Protein AF-A0A0N4XQA9-F1 (afdb_monomer_lite)

Foldseek 3Di:
DEPAPVCPPCLLVVLVVVLVVLVPFQAAPPGDFDWDWYAHDVVRIDTPDDRPPDGDSVVVNVSSNVD

Organism: Nippostrongylus brasiliensis (NCBI:txid27835)

Radius of gyration: 12.36 Å; chains: 1; bounding box: 30×17×35 Å

Structure (mmCIF, N/CA/C/O backbone):
data_AF-A0A0N4XQA9-F1
#
_entry.id   AF-A0A0N4XQA9-F1
#
loop_
_atom_site.group_PDB
_atom_site.id
_atom_site.type_symbol
_atom_site.label_atom_id
_atom_site.label_alt_id
_atom_site.label_comp_id
_atom_site.label_asym_id
_atom_site.label_entity_id
_atom_site.label_seq_id
_atom_site.pdbx_PDB_ins_code
_atom_site.Cartn_x
_atom_site.Cartn_y
_atom_site.Cartn_z
_atom_site.occupancy
_atom_site.B_iso_or_equiv
_atom_site.auth_seq_id
_atom_site.auth_comp_id
_atom_site.auth_asym_id
_atom_site.auth_atom_id
_atom_site.pdbx_PDB_model_num
ATOM 1 N N . MET A 1 1 ? 5.136 -1.721 -5.483 1.00 90.38 1 MET A N 1
ATOM 2 C CA . MET A 1 1 ? 4.438 -2.299 -6.638 1.00 90.38 1 MET A CA 1
ATOM 3 C C . MET A 1 1 ? 5.226 -1.959 -7.884 1.00 90.38 1 MET A C 1
ATOM 5 O O . MET A 1 1 ? 5.671 -0.823 -8.013 1.00 90.38 1 MET A O 1
ATOM 9 N N . ASP A 1 2 ? 5.484 -2.957 -8.721 1.00 88.94 2 ASP A N 1
ATOM 10 C CA . ASP A 1 2 ? 6.271 -2.775 -9.939 1.00 88.94 2 ASP A CA 1
ATOM 11 C C . ASP A 1 2 ? 5.422 -2.103 -11.015 1.00 88.94 2 ASP A C 1
ATOM 13 O O . ASP A 1 2 ? 4.514 -2.727 -11.561 1.00 88.94 2 ASP A O 1
ATOM 17 N N . PHE A 1 3 ? 5.706 -0.833 -11.291 1.00 86.88 3 PHE A N 1
ATOM 18 C CA . PHE A 1 3 ? 5.053 -0.040 -12.338 1.00 86.88 3 PHE A CA 1
ATOM 19 C C . PHE A 1 3 ? 6.038 0.290 -13.469 1.00 86.88 3 PHE A C 1
ATOM 21 O O . PHE A 1 3 ? 5.914 1.322 -14.123 1.00 86.88 3 PHE A O 1
ATOM 28 N N . SER A 1 4 ? 7.070 -0.533 -13.665 1.00 86.69 4 SER A N 1
ATOM 29 C CA . SER A 1 4 ? 7.967 -0.377 -14.809 1.00 86.69 4 SER A CA 1
ATOM 30 C C . SER A 1 4 ? 7.237 -0.598 -16.140 1.00 86.69 4 SER A C 1
ATOM 32 O O . SER A 1 4 ? 6.217 -1.285 -16.204 1.00 86.69 4 SER A O 1
ATOM 34 N N . ASP A 1 5 ? 7.787 -0.056 -17.230 1.00 81.44 5 ASP A N 1
ATOM 35 C CA . ASP A 1 5 ? 7.214 -0.204 -18.578 1.00 81.44 5 ASP A CA 1
ATOM 36 C C . ASP A 1 5 ? 7.082 -1.681 -19.004 1.00 81.44 5 ASP A C 1
ATOM 38 O O . ASP A 1 5 ? 6.212 -2.035 -19.796 1.00 81.44 5 ASP A O 1
ATOM 42 N N . GLY A 1 6 ? 7.909 -2.571 -18.437 1.00 79.81 6 GLY A N 1
ATOM 43 C CA . GLY A 1 6 ? 7.842 -4.016 -18.672 1.00 79.81 6 GLY A CA 1
ATOM 44 C C . GLY A 1 6 ? 6.604 -4.697 -18.079 1.00 79.81 6 GLY A C 1
ATOM 45 O O . GLY A 1 6 ? 6.300 -5.839 -18.432 1.00 79.81 6 GLY A O 1
ATOM 46 N N . THR A 1 7 ? 5.875 -4.016 -17.195 1.00 76.19 7 THR A N 1
ATOM 47 C CA . THR A 1 7 ? 4.6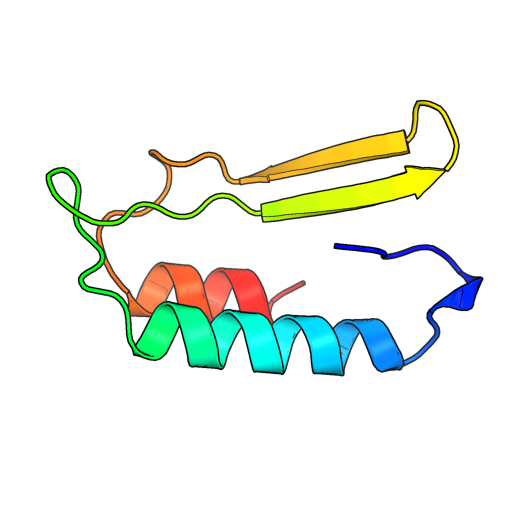82 -4.548 -16.532 1.00 76.19 7 THR A CA 1
ATOM 48 C C . THR A 1 7 ? 3.437 -4.480 -17.425 1.00 76.19 7 THR A C 1
ATOM 50 O O . THR A 1 7 ? 2.536 -5.310 -17.268 1.00 76.19 7 THR A O 1
ATOM 53 N N . GLY A 1 8 ? 3.394 -3.557 -18.396 1.00 78.12 8 GLY A N 1
ATOM 54 C CA . GLY A 1 8 ? 2.238 -3.354 -19.280 1.00 78.12 8 GLY A CA 1
ATOM 55 C C . GLY A 1 8 ? 0.917 -3.255 -18.504 1.00 78.12 8 GLY A C 1
ATOM 56 O O . GLY A 1 8 ? 0.862 -2.651 -17.433 1.00 78.12 8 GLY A O 1
ATOM 57 N N . ASP A 1 9 ? -0.126 -3.935 -18.988 1.00 75.31 9 ASP A N 1
ATOM 58 C CA . ASP A 1 9 ? -1.468 -3.943 -18.375 1.00 75.31 9 ASP A CA 1
ATOM 59 C C . ASP A 1 9 ? -1.555 -4.697 -17.027 1.00 75.31 9 ASP A C 1
ATOM 61 O O . ASP A 1 9 ? -2.594 -4.683 -16.363 1.00 75.31 9 ASP A O 1
ATOM 65 N N . LYS A 1 10 ? -0.479 -5.364 -16.575 1.00 84.25 10 LYS A N 1
ATOM 66 C CA . LYS A 1 10 ? -0.492 -6.146 -15.321 1.00 84.25 10 LYS A CA 1
ATOM 67 C C . LYS A 1 10 ? -0.530 -5.268 -14.071 1.00 84.25 10 LYS A C 1
ATOM 69 O O . LYS A 1 10 ? -0.908 -5.757 -13.008 1.00 84.25 10 LYS A O 1
ATOM 74 N N . SER A 1 11 ? -0.162 -3.991 -14.191 1.00 86.19 11 SER A N 1
ATOM 75 C CA . SER A 1 11 ? -0.230 -3.012 -13.100 1.00 86.19 11 SER A CA 1
ATOM 76 C C . SER A 1 11 ? -1.636 -2.949 -12.502 1.00 86.19 11 SER A C 1
ATOM 78 O O . SER A 1 11 ? -1.785 -2.988 -11.282 1.00 86.19 11 SER A O 1
ATOM 80 N N . ARG A 1 12 ? -2.668 -2.995 -13.353 1.00 88.81 12 ARG A N 1
ATOM 81 C CA . ARG A 1 12 ? -4.069 -2.998 -12.926 1.00 88.81 12 ARG A CA 1
ATOM 82 C C . ARG A 1 12 ? -4.426 -4.242 -12.113 1.00 88.81 12 ARG A C 1
ATOM 84 O O . ARG A 1 12 ? -5.023 -4.126 -11.051 1.00 88.81 12 ARG A O 1
ATOM 91 N N . HIS A 1 13 ? -3.954 -5.417 -12.526 1.00 92.12 13 HIS A N 1
ATOM 92 C CA . HIS A 1 13 ? -4.147 -6.647 -11.752 1.00 92.12 13 HIS A CA 1
ATOM 93 C C . HIS A 1 13 ? -3.453 -6.616 -10.388 1.00 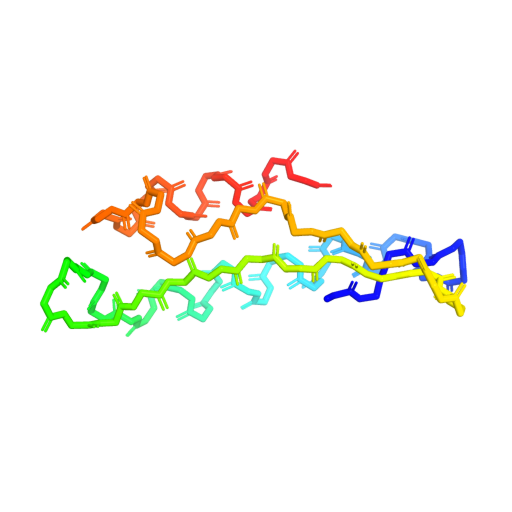92.12 13 HIS A C 1
ATOM 95 O O . HIS A 1 13 ? -3.979 -7.158 -9.416 1.00 92.12 13 HIS A O 1
ATOM 101 N N . TYR A 1 14 ? -2.282 -5.986 -10.280 1.00 93.19 14 TYR A N 1
ATOM 102 C CA . TYR A 1 14 ? -1.629 -5.817 -8.983 1.00 93.19 14 TYR A CA 1
ATOM 103 C C . TYR A 1 14 ? -2.444 -4.923 -8.046 1.00 93.19 14 TYR A C 1
ATOM 105 O O . TYR A 1 14 ? -2.526 -5.220 -6.851 1.00 93.19 14 TYR A O 1
ATOM 113 N N . LEU A 1 15 ? -3.074 -3.876 -8.580 1.00 93.38 15 LEU A N 1
ATOM 114 C CA . LEU A 1 15 ? -3.960 -3.001 -7.816 1.00 93.38 15 LEU A CA 1
ATOM 115 C C . LEU A 1 15 ? -5.246 -3.712 -7.396 1.00 93.38 15 LEU A C 1
ATOM 117 O O . LEU A 1 15 ? -5.629 -3.595 -6.234 1.00 93.38 15 LEU A O 1
ATOM 121 N N . ASP A 1 16 ? -5.841 -4.533 -8.263 1.00 94.50 16 ASP A N 1
ATOM 122 C CA . ASP A 1 16 ? -7.008 -5.356 -7.914 1.00 94.50 16 ASP A CA 1
ATOM 123 C C . ASP A 1 16 ? -6.690 -6.326 -6.761 1.00 94.50 16 ASP A C 1
ATOM 125 O O . ASP A 1 16 ? -7.449 -6.445 -5.795 1.00 94.50 16 ASP A O 1
ATOM 129 N N . ILE A 1 17 ? -5.531 -6.996 -6.821 1.00 95.12 17 ILE A N 1
ATOM 130 C CA . ILE A 1 17 ? -5.062 -7.892 -5.752 1.00 95.12 17 ILE A CA 1
ATOM 131 C C . ILE A 1 17 ? -4.833 -7.111 -4.453 1.00 95.12 17 ILE A C 1
ATOM 133 O O . ILE A 1 17 ? -5.223 -7.575 -3.377 1.00 95.12 17 ILE A O 1
ATOM 137 N N . ALA A 1 18 ? -4.216 -5.929 -4.532 1.00 95.75 18 ALA A N 1
ATOM 138 C CA . ALA A 1 18 ? -3.984 -5.084 -3.368 1.00 95.75 18 ALA A CA 1
ATOM 139 C C . ALA A 1 18 ? -5.303 -4.612 -2.739 1.00 95.75 18 ALA A C 1
ATOM 141 O O . ALA A 1 18 ? -5.475 -4.751 -1.529 1.00 95.75 18 ALA A O 1
ATOM 142 N N . ALA A 1 19 ? -6.261 -4.144 -3.541 1.00 95.94 19 ALA A N 1
ATOM 143 C CA . ALA A 1 19 ? -7.590 -3.750 -3.086 1.00 95.94 19 ALA A CA 1
ATOM 144 C C . ALA A 1 19 ? -8.327 -4.914 -2.401 1.00 95.94 19 ALA A C 1
ATOM 146 O O . ALA A 1 19 ? -8.862 -4.754 -1.302 1.00 95.94 19 ALA A O 1
ATOM 147 N N . ALA A 1 20 ? -8.278 -6.116 -2.985 1.00 96.94 20 ALA A N 1
ATOM 148 C CA . ALA A 1 20 ? -8.862 -7.314 -2.384 1.00 96.94 20 ALA A CA 1
ATOM 149 C C . ALA A 1 20 ? -8.206 -7.683 -1.039 1.00 96.94 20 ALA A C 1
ATOM 151 O O . ALA A 1 20 ? -8.895 -8.113 -0.108 1.00 96.94 20 ALA A O 1
ATOM 152 N N . ALA A 1 21 ? -6.887 -7.503 -0.910 1.00 95.88 21 ALA A N 1
ATOM 153 C CA . ALA A 1 21 ? -6.175 -7.714 0.348 1.00 95.88 21 ALA A CA 1
ATOM 154 C C . ALA A 1 21 ? -6.578 -6.676 1.409 1.00 95.88 21 ALA A C 1
ATOM 156 O O . ALA A 1 21 ? -6.936 -7.060 2.523 1.00 95.88 21 ALA A O 1
ATOM 157 N N . VAL A 1 22 ? -6.605 -5.385 1.055 1.00 95.94 22 VAL A N 1
ATOM 158 C CA . VAL A 1 22 ? -7.075 -4.293 1.930 1.00 95.94 22 VAL A CA 1
ATOM 159 C C . VAL A 1 22 ? -8.505 -4.550 2.410 1.00 95.94 22 VAL A C 1
ATOM 161 O O . VAL A 1 22 ? -8.800 -4.389 3.597 1.00 95.94 22 VAL A O 1
ATOM 164 N N . GLY A 1 23 ? -9.367 -5.061 1.526 1.00 96.06 23 GLY A N 1
ATOM 165 C CA . GLY A 1 23 ? -10.743 -5.456 1.827 1.00 96.06 23 GLY A CA 1
ATOM 166 C C . GLY A 1 23 ? -10.883 -6.413 3.018 1.00 96.06 23 GLY A C 1
ATOM 167 O O . GLY A 1 23 ? -11.889 -6.384 3.732 1.00 96.06 23 GLY A O 1
ATOM 168 N N . ARG A 1 24 ? -9.854 -7.222 3.291 1.00 96.75 24 ARG A N 1
ATOM 169 C CA . ARG A 1 24 ? -9.833 -8.225 4.369 1.00 96.75 24 ARG A CA 1
ATOM 170 C C . ARG A 1 24 ? -9.164 -7.744 5.657 1.00 96.75 24 ARG A C 1
ATOM 172 O O . ARG A 1 24 ? -9.226 -8.451 6.659 1.00 96.75 24 ARG A O 1
ATOM 179 N N . LEU A 1 25 ? -8.545 -6.564 5.660 1.00 94.69 25 LEU A N 1
ATOM 180 C CA . LEU A 1 25 ? -7.832 -6.037 6.822 1.00 94.69 2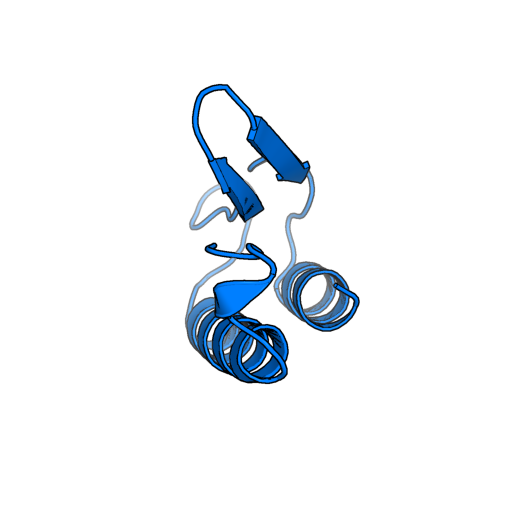5 LEU A CA 1
ATOM 181 C C . LEU A 1 25 ? -8.741 -5.172 7.716 1.00 94.69 25 LEU A C 1
ATOM 183 O O . LEU A 1 25 ? -9.630 -4.476 7.214 1.00 94.69 25 LEU A O 1
ATOM 187 N N . PRO A 1 26 ? -8.526 -5.169 9.043 1.00 94.50 26 PRO A N 1
ATOM 188 C CA . PRO A 1 26 ? -9.187 -4.245 9.960 1.00 94.50 26 PRO A CA 1
ATOM 189 C C . PRO A 1 26 ? -8.478 -2.882 9.925 1.00 94.50 26 PRO A C 1
ATOM 191 O O . PRO A 1 26 ? -7.666 -2.571 10.797 1.00 94.50 26 PRO A O 1
ATOM 194 N N . ILE A 1 27 ? -8.737 -2.091 8.879 1.00 95.19 27 ILE A N 1
ATOM 195 C CA . ILE A 1 27 ? -8.102 -0.779 8.691 1.00 95.19 27 ILE A CA 1
ATOM 196 C C . ILE A 1 27 ? -8.600 0.210 9.748 1.00 95.19 27 ILE A C 1
ATOM 198 O O . ILE A 1 27 ? -9.798 0.470 9.830 1.00 95.19 27 ILE A O 1
ATOM 202 N N . SER A 1 28 ? -7.683 0.742 10.561 1.00 92.06 28 SER A N 1
ATOM 203 C CA . SER A 1 28 ? -7.940 1.854 11.486 1.00 92.06 28 SER A CA 1
ATOM 204 C C . SER A 1 28 ? -6.631 2.454 12.008 1.00 92.06 28 SER A C 1
ATOM 206 O O . SER A 1 28 ? -5.567 1.844 11.891 1.00 92.06 28 SER A O 1
ATOM 208 N N . ALA A 1 29 ? -6.705 3.619 12.660 1.00 89.50 29 ALA A N 1
ATOM 209 C CA . ALA A 1 29 ? -5.539 4.277 13.257 1.00 89.50 29 ALA A CA 1
ATOM 210 C C . ALA A 1 29 ? -4.792 3.406 14.292 1.00 89.50 29 ALA A C 1
ATOM 212 O O . ALA A 1 29 ? -3.576 3.529 14.423 1.00 89.50 29 ALA A O 1
ATOM 213 N N . ASN A 1 30 ? -5.508 2.505 14.978 1.00 91.38 30 ASN A N 1
ATOM 214 C CA . ASN A 1 30 ? -4.981 1.656 16.053 1.00 91.38 30 ASN A CA 1
ATOM 215 C C . ASN A 1 30 ? -4.873 0.169 15.663 1.00 91.38 30 ASN A C 1
ATOM 217 O O . ASN A 1 30 ? -4.670 -0.677 16.531 1.00 91.38 30 ASN A O 1
ATOM 221 N N . ALA A 1 31 ? -5.038 -0.169 14.381 1.00 92.62 31 ALA A N 1
ATOM 222 C CA . ALA A 1 31 ? -4.943 -1.540 13.886 1.00 92.62 31 ALA A CA 1
ATOM 223 C C . ALA A 1 31 ? -4.099 -1.591 12.601 1.00 92.62 31 ALA A C 1
ATOM 225 O O . ALA A 1 31 ? -2.966 -1.107 12.585 1.00 92.62 31 ALA A O 1
ATOM 226 N N . ALA A 1 32 ? -4.615 -2.198 11.529 1.00 95.00 32 ALA A N 1
ATOM 227 C CA . ALA A 1 32 ? -3.899 -2.269 10.265 1.00 95.00 32 ALA A CA 1
ATOM 228 C C . ALA A 1 32 ? -3.890 -0.899 9.567 1.00 95.00 32 ALA A C 1
ATOM 230 O O . ALA A 1 32 ? -4.907 -0.2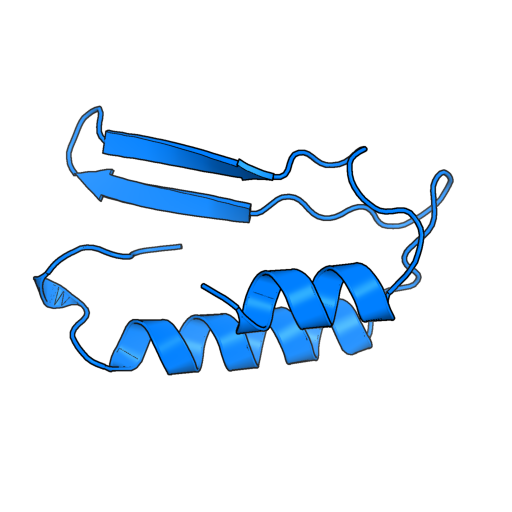09 9.500 1.00 95.00 32 ALA A O 1
ATOM 231 N N . ARG A 1 33 ? -2.733 -0.536 9.011 1.00 95.88 33 ARG A N 1
ATOM 232 C CA . ARG A 1 33 ? -2.505 0.671 8.209 1.00 95.88 33 ARG A CA 1
ATOM 233 C C . ARG A 1 33 ? -1.790 0.282 6.922 1.00 95.88 33 ARG A C 1
ATOM 235 O O . ARG A 1 33 ? -1.036 -0.690 6.914 1.00 95.88 33 ARG A O 1
ATOM 242 N N . VAL A 1 34 ? -2.032 1.021 5.844 1.00 95.69 34 VAL A N 1
ATOM 243 C CA . VAL A 1 34 ? -1.561 0.668 4.496 1.00 95.69 34 VAL A CA 1
ATOM 244 C C . VAL A 1 34 ? -0.832 1.853 3.883 1.00 95.69 34 VAL A C 1
ATOM 246 O O . VAL A 1 34 ? -1.263 2.990 4.022 1.00 95.69 34 VAL A O 1
ATOM 249 N N . ALA A 1 35 ? 0.280 1.566 3.215 1.00 95.94 35 ALA A N 1
ATOM 250 C CA . ALA A 1 35 ? 1.019 2.500 2.381 1.00 95.94 35 ALA A CA 1
ATOM 251 C C . ALA A 1 35 ? 1.239 1.846 1.018 1.00 95.94 35 ALA A C 1
ATOM 253 O O . ALA A 1 35 ? 1.409 0.625 0.937 1.00 95.94 35 ALA A O 1
ATOM 254 N N . LEU A 1 36 ? 1.270 2.651 -0.039 1.00 95.00 36 LEU A N 1
ATOM 255 C CA . LEU A 1 36 ? 1.573 2.177 -1.383 1.00 95.00 36 LEU A CA 1
ATOM 256 C C . LEU A 1 36 ? 2.837 2.860 -1.884 1.00 95.00 36 LEU A C 1
ATOM 258 O O . LEU A 1 36 ? 2.922 4.082 -1.956 1.00 95.00 36 LEU A O 1
ATOM 262 N N . VAL A 1 37 ? 3.817 2.045 -2.249 1.00 94.69 37 VAL A N 1
ATOM 263 C CA . VAL A 1 37 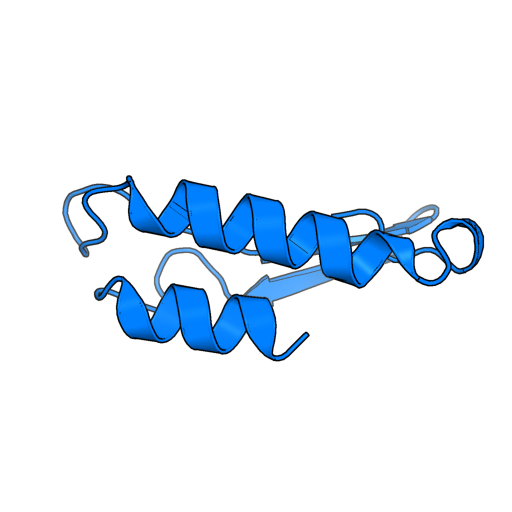? 5.074 2.493 -2.848 1.00 94.69 37 VAL A CA 1
ATOM 264 C C . VAL A 1 37 ? 5.171 1.863 -4.224 1.00 94.69 37 VAL A C 1
ATOM 266 O O . VAL A 1 37 ? 5.027 0.642 -4.338 1.00 94.69 37 VAL A O 1
ATOM 269 N N . ARG A 1 38 ? 5.428 2.654 -5.265 1.00 92.81 38 ARG A N 1
ATOM 270 C CA . ARG A 1 38 ? 5.746 2.145 -6.606 1.00 92.81 38 ARG A CA 1
ATOM 271 C C . ARG A 1 38 ? 7.245 2.185 -6.863 1.00 92.81 38 ARG A C 1
ATOM 273 O O . ARG A 1 38 ? 7.942 3.024 -6.297 1.00 92.81 38 ARG A O 1
ATOM 280 N N . TYR A 1 39 ? 7.735 1.287 -7.711 1.00 91.88 39 TYR A N 1
ATOM 281 C CA . TYR A 1 39 ? 9.110 1.334 -8.200 1.00 91.88 39 TYR A CA 1
ATOM 282 C C . TYR A 1 39 ? 9.181 1.003 -9.696 1.00 91.88 39 TYR A C 1
ATOM 284 O O . TYR A 1 39 ? 8.325 0.279 -10.204 1.00 91.88 39 TYR A O 1
ATOM 292 N N . SER A 1 40 ? 10.201 1.522 -10.388 1.00 89.12 40 SER A N 1
ATOM 293 C CA . SER A 1 40 ? 10.444 1.238 -11.817 1.00 89.12 40 SER A CA 1
ATOM 294 C C . SER A 1 40 ? 11.926 1.120 -12.215 1.00 89.12 40 SER A C 1
ATOM 296 O O . SER A 1 40 ? 12.253 1.081 -13.400 1.00 89.12 40 SER A O 1
ATOM 298 N N . GLY A 1 41 ? 12.850 1.070 -11.249 1.00 85.62 41 GLY A N 1
ATOM 299 C CA . GLY A 1 41 ? 14.287 0.902 -11.497 1.00 85.62 41 GLY A CA 1
ATOM 300 C C . GLY A 1 41 ? 15.167 1.472 -10.377 1.00 85.62 41 GLY A C 1
ATOM 301 O O . GLY A 1 41 ? 14.639 1.963 -9.375 1.00 85.62 41 GLY A O 1
ATOM 302 N N . PRO A 1 42 ? 16.506 1.432 -10.523 1.00 87.88 42 PRO A N 1
ATOM 303 C CA . PRO A 1 42 ? 17.433 1.954 -9.519 1.00 87.88 42 PRO A CA 1
ATOM 304 C C . PRO A 1 42 ? 17.140 3.421 -9.180 1.00 87.88 42 PRO A C 1
ATOM 306 O O . PRO A 1 42 ? 17.080 4.269 -10.068 1.00 87.88 42 PRO A O 1
ATOM 309 N N . GLY A 1 43 ? 16.916 3.711 -7.896 1.00 88.38 43 GLY A N 1
ATOM 310 C CA . GLY A 1 43 ? 16.595 5.059 -7.409 1.00 88.38 43 GLY A CA 1
ATOM 311 C C . GLY A 1 43 ? 15.206 5.588 -7.794 1.00 88.38 43 GLY A C 1
ATOM 312 O O . GLY A 1 43 ? 14.876 6.714 -7.438 1.00 88.38 43 GLY A O 1
ATOM 313 N N . ARG A 1 44 ? 14.377 4.802 -8.493 1.00 90.19 44 ARG A N 1
ATOM 314 C CA . ARG A 1 44 ? 13.028 5.193 -8.934 1.00 90.19 44 ARG A CA 1
ATOM 315 C C . ARG A 1 44 ? 11.974 4.519 -8.072 1.00 90.19 44 ARG A C 1
ATOM 317 O O . ARG A 1 44 ? 11.250 3.650 -8.551 1.00 90.19 44 ARG A O 1
ATOM 324 N N . ALA A 1 45 ? 11.938 4.890 -6.797 1.00 93.88 45 ALA A N 1
ATOM 325 C CA . ALA A 1 45 ? 10.883 4.505 -5.871 1.00 93.88 45 ALA A CA 1
ATOM 326 C C . ALA A 1 45 ? 10.111 5.753 -5.439 1.00 93.88 45 ALA A C 1
ATOM 328 O O . ALA A 1 45 ? 10.708 6.779 -5.125 1.00 93.88 45 ALA A O 1
ATOM 329 N N . GLU A 1 46 ? 8.789 5.654 -5.409 1.00 94.44 46 GLU A N 1
ATOM 330 C CA . GLU A 1 46 ? 7.902 6.744 -5.016 1.00 94.44 46 GLU A CA 1
ATOM 331 C C . GLU A 1 46 ? 6.849 6.217 -4.052 1.00 94.44 46 GLU A C 1
ATOM 333 O O . GLU A 1 46 ? 6.196 5.206 -4.319 1.00 94.44 46 GLU A O 1
ATOM 338 N N . THR A 1 47 ? 6.680 6.911 -2.928 1.00 95.06 47 THR A N 1
ATOM 339 C CA . THR A 1 47 ? 5.574 6.637 -2.010 1.00 95.06 47 THR A CA 1
ATOM 340 C C . THR A 1 47 ? 4.349 7.390 -2.502 1.00 95.06 47 THR A C 1
ATOM 342 O O . THR A 1 47 ? 4.328 8.614 -2.462 1.00 95.06 47 THR A O 1
ATOM 345 N N . LEU A 1 48 ? 3.341 6.656 -2.966 1.00 92.69 48 LEU A N 1
ATOM 346 C CA . LEU A 1 48 ? 2.082 7.220 -3.448 1.00 92.69 48 LEU A CA 1
ATOM 347 C C . LEU A 1 48 ? 1.205 7.690 -2.281 1.00 92.69 48 LEU A C 1
ATOM 349 O O . LEU A 1 48 ? 0.558 8.729 -2.366 1.00 92.69 48 LEU A O 1
ATOM 353 N N . PHE A 1 49 ? 1.225 6.955 -1.164 1.00 94.44 49 PHE A N 1
ATOM 354 C CA . PHE A 1 49 ? 0.678 7.412 0.114 1.00 94.44 49 PHE A CA 1
ATOM 355 C C . PHE A 1 49 ? 1.304 6.675 1.305 1.00 94.44 49 PHE A C 1
ATOM 357 O O . PHE A 1 49 ? 1.726 5.521 1.193 1.00 94.44 49 PHE A O 1
ATOM 364 N N . HIS A 1 50 ? 1.352 7.361 2.450 1.00 94.88 50 HIS A N 1
ATOM 365 C CA . HIS A 1 50 ? 1.923 6.879 3.710 1.00 94.88 50 HIS A CA 1
ATOM 366 C C . HIS A 1 50 ? 0.874 6.194 4.607 1.00 94.88 50 HIS A C 1
ATOM 368 O O . HIS A 1 50 ? -0.329 6.331 4.396 1.00 94.88 50 HIS A O 1
ATOM 374 N N . LEU A 1 51 ? 1.343 5.468 5.632 1.00 93.06 51 LEU A N 1
ATOM 375 C CA . LEU A 1 51 ? 0.520 4.645 6.536 1.00 93.06 51 LEU A CA 1
ATOM 376 C C . LEU A 1 51 ? -0.558 5.426 7.305 1.00 93.06 51 LEU A C 1
ATOM 378 O O . LEU A 1 51 ? -1.549 4.849 7.737 1.00 93.06 51 LEU A O 1
ATOM 382 N N . ASP A 1 52 ? -0.342 6.712 7.540 1.00 89.12 52 ASP A N 1
ATOM 383 C CA . ASP A 1 52 ? -1.206 7.601 8.318 1.00 89.12 52 ASP A CA 1
ATOM 384 C C . ASP A 1 52 ? -2.213 8.375 7.461 1.00 89.12 52 ASP A C 1
ATOM 386 O O . ASP A 1 52 ? -3.027 9.124 7.999 1.00 89.12 52 ASP A O 1
ATOM 390 N N . LYS A 1 53 ? -2.193 8.179 6.138 1.00 88.75 53 LYS A N 1
ATOM 391 C CA . LYS A 1 53 ? -3.042 8.932 5.216 1.00 88.75 53 LYS A CA 1
ATOM 392 C C . LYS A 1 53 ? -4.531 8.605 5.368 1.00 88.75 53 LYS A C 1
ATOM 394 O O . LYS A 1 53 ? -5.351 9.514 5.262 1.00 88.75 53 LYS A O 1
ATOM 399 N N . HIS A 1 54 ? -4.872 7.338 5.609 1.00 86.62 54 HIS A N 1
ATOM 400 C CA . HIS A 1 54 ? -6.255 6.859 5.670 1.00 86.62 54 HIS A CA 1
ATOM 401 C C . HIS A 1 54 ? -6.500 5.987 6.899 1.00 86.62 54 HIS A C 1
ATOM 403 O O . HIS A 1 54 ? -5.666 5.168 7.285 1.00 86.62 54 HIS A O 1
ATOM 409 N N . SER A 1 55 ? -7.679 6.153 7.497 1.00 87.31 55 SER A N 1
ATOM 410 C CA . SER A 1 55 ? 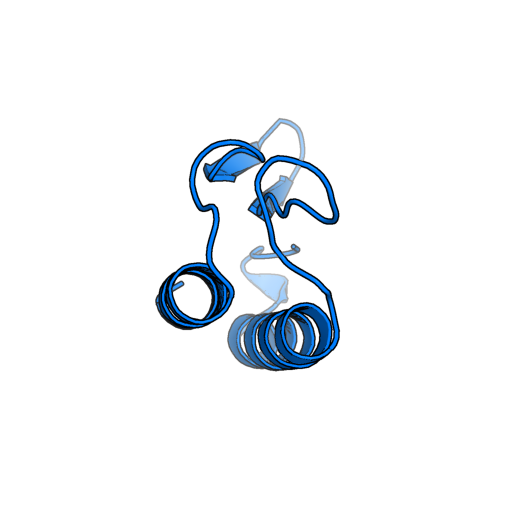-8.121 5.423 8.690 1.00 87.31 55 SER A CA 1
ATOM 411 C C . SER A 1 55 ? -9.379 4.586 8.459 1.00 87.31 55 SER A C 1
ATOM 413 O O . SER A 1 55 ? -9.817 3.903 9.382 1.00 87.31 55 SER A O 1
ATOM 415 N N . ASN A 1 56 ? -9.938 4.601 7.246 1.00 90.00 56 ASN A N 1
ATOM 416 C CA . ASN A 1 56 ? -11.029 3.724 6.843 1.00 90.00 56 ASN A CA 1
ATOM 417 C C . ASN A 1 56 ? -10.633 2.909 5.603 1.00 90.00 56 ASN A C 1
ATOM 419 O O . ASN A 1 56 ? -9.709 3.254 4.868 1.00 90.00 56 ASN A O 1
ATOM 423 N N . LYS A 1 57 ? -11.306 1.774 5.433 1.00 93.31 57 LYS A N 1
ATOM 424 C CA . LYS A 1 57 ? -10.994 0.778 4.407 1.00 93.31 57 LYS A CA 1
ATOM 425 C C . LYS A 1 57 ? -11.375 1.238 3.001 1.00 93.31 57 LYS A C 1
ATOM 427 O O . LYS A 1 57 ? -10.607 0.990 2.076 1.00 93.31 57 LYS A O 1
ATOM 432 N N . ASP A 1 58 ? -12.535 1.869 2.860 1.00 94.44 58 ASP A N 1
ATOM 433 C CA . ASP A 1 58 ? -13.105 2.207 1.557 1.00 94.44 58 ASP A CA 1
ATOM 434 C C . ASP A 1 58 ? -12.259 3.276 0.855 1.00 94.44 58 ASP A C 1
ATOM 436 O O . ASP A 1 58 ? -11.908 3.087 -0.308 1.00 94.44 58 ASP A O 1
ATOM 440 N N . ASP A 1 59 ? -11.776 4.286 1.587 1.00 93.19 59 ASP A N 1
ATOM 441 C CA . ASP A 1 59 ? -10.856 5.299 1.057 1.00 93.19 59 ASP A CA 1
ATOM 442 C C . ASP A 1 59 ? -9.545 4.684 0.545 1.00 93.19 59 ASP A C 1
ATOM 444 O O . ASP A 1 59 ? -8.999 5.113 -0.470 1.00 93.19 59 ASP A O 1
ATOM 448 N N . VAL A 1 60 ? -9.006 3.676 1.247 1.00 93.81 60 VAL A N 1
ATOM 449 C CA . VAL A 1 60 ? -7.768 3.006 0.814 1.00 93.81 60 VAL A CA 1
ATOM 450 C C . VAL A 1 60 ? -8.016 2.224 -0.473 1.00 93.81 60 VAL A C 1
ATOM 452 O O . VAL A 1 60 ? -7.170 2.242 -1.363 1.00 93.81 60 VAL A O 1
ATOM 455 N N . ILE A 1 61 ? -9.153 1.532 -0.583 1.00 95.44 61 ILE A N 1
ATOM 456 C CA . ILE A 1 61 ? -9.515 0.770 -1.786 1.00 95.44 61 ILE A CA 1
ATOM 457 C C . ILE A 1 61 ? -9.736 1.710 -2.975 1.00 95.44 61 ILE A C 1
ATOM 459 O O . ILE A 1 61 ? -9.204 1.454 -4.058 1.00 95.44 61 ILE A O 1
ATOM 463 N N . GLU A 1 62 ? -10.473 2.803 -2.777 1.00 94.00 62 GLU A N 1
ATOM 464 C CA . GLU A 1 62 ? -10.701 3.820 -3.805 1.00 94.00 62 GLU A CA 1
ATOM 465 C C . GLU A 1 62 ? -9.372 4.410 -4.287 1.00 94.00 62 GLU A C 1
ATOM 467 O O . GLU A 1 62 ? -9.091 4.417 -5.485 1.00 94.00 62 GLU A O 1
ATOM 472 N N . LEU A 1 63 ? -8.495 4.805 -3.359 1.00 92.06 63 LEU A N 1
ATOM 473 C CA . LEU A 1 63 ? -7.201 5.369 -3.718 1.00 92.06 63 LEU A CA 1
ATOM 474 C C . LEU A 1 63 ? -6.320 4.354 -4.462 1.00 92.06 63 LEU A C 1
ATOM 476 O O . LEU A 1 63 ? -5.742 4.695 -5.491 1.00 92.06 63 LEU A O 1
ATOM 480 N N . VAL A 1 64 ? -6.232 3.106 -3.988 1.00 92.50 64 VAL A N 1
ATOM 481 C CA . VAL A 1 64 ? -5.457 2.046 -4.660 1.00 92.50 64 VAL A CA 1
ATOM 482 C C . VAL A 1 64 ? -5.960 1.821 -6.087 1.00 92.50 64 VAL A C 1
ATOM 484 O O . VAL A 1 64 ? -5.150 1.733 -6.999 1.00 92.50 64 VAL A O 1
ATOM 487 N N . THR A 1 65 ? -7.273 1.772 -6.305 1.00 91.31 65 THR A N 1
ATOM 488 C CA . THR A 1 65 ? -7.854 1.515 -7.637 1.00 91.31 65 THR A CA 1
ATOM 489 C C . THR A 1 65 ? -7.830 2.726 -8.580 1.00 91.31 65 THR A C 1
ATOM 491 O O . THR A 1 65 ? -8.139 2.574 -9.763 1.00 91.31 65 THR A O 1
ATOM 494 N N . SER A 1 66 ? -7.441 3.907 -8.081 1.00 89.81 66 SER A N 1
ATOM 495 C CA . SER A 1 66 ? -7.266 5.131 -8.878 1.00 89.81 66 SER A CA 1
ATOM 496 C C . SER A 1 66 ? -5.890 5.268 -9.550 1.00 89.81 66 SER A C 1
ATOM 498 O O . SER A 1 66 ? -5.733 6.125 -10.424 1.00 89.81 66 SER A O 1
ATOM 500 N N . PHE A 1 67 ? -4.910 4.451 -9.141 1.00 85.12 67 PHE A N 1
ATOM 501 C CA . PHE A 1 67 ? -3.578 4.384 -9.757 1.00 85.12 67 PHE A CA 1
ATOM 502 C C . PHE A 1 67 ? -3.548 3.478 -10.994 1.00 85.12 67 PHE A C 1
ATOM 504 O O . PHE A 1 67 ? -2.571 3.615 -11.764 1.00 85.12 67 PHE A O 1
#

Secondary structure (DSSP, 8-state):
-B-SGGGTTHHHHHHHHHHHHHHTS-BSTTSB---EEEEEETTEEEEEE-TTS-SSHHHHHHHHHT-

Sequence (67 aa):
MDFSDGTGDKSRHYLDIAAAAVGRLPISANAARVALVRYSGPGRAETLFHLDKHSNKDDVIELVTSF

InterPro domains:
  IPR002035 von Willebrand factor, type A [PF00092] (8-66)
  IPR036465 von Willebrand factor A-like domain superfamily [G3DSA:3.40.50.410] (1-67)
  IPR036465 von Willebrand factor A-like domain superfamily [SSF53300] (1-66)

pLDDT: mean 91.16, std 4.92, range [75.31, 96.94]